Protein AF-A0A934JYB9-F1 (afdb_monomer_lite)

Foldseek 3Di:
DDPVVVVVPADDPPDDDDQFDAAPVGHGAPDPPCLPSRCVRCVVDLVSLVVLQLVQLNDQADEDELVNDPPDVVVVVVSNCSDVVCLVVSQVSNVVNVHDSGHHYHYDYPDDDD

Sequence (114 aa):
MNASMAARYRLRSPCFYANFVSSVDGVTALGPGHPDSGGTISGHSEADRFVMALLRASADAILVGAGTLPATPVIAGRRRDAYPAAAADFTELRRQLNRPIQPLLVAVDGRRRH

Structure (mmCIF, N/CA/C/O backbone):
data_AF-A0A934JYB9-F1
#
_entry.id   AF-A0A934JYB9-F1
#
loop_
_atom_site.group_PDB
_atom_site.id
_atom_site.type_symbol
_atom_site.label_atom_id
_atom_site.label_alt_id
_atom_site.label_comp_id
_atom_site.label_asym_id
_atom_site.label_entity_id
_atom_site.label_seq_id
_atom_site.pdbx_PDB_ins_code
_atom_site.Cartn_x
_atom_site.Cartn_y
_atom_site.Cartn_z
_atom_site.occupancy
_atom_site.B_iso_or_equiv
_atom_site.auth_seq_id
_atom_site.auth_comp_id
_atom_site.auth_asym_id
_atom_site.auth_atom_id
_atom_site.pdbx_PDB_model_num
ATOM 1 N N . MET A 1 1 ? -26.631 0.093 2.811 1.00 50.75 1 MET A N 1
ATOM 2 C CA . MET A 1 1 ? -25.810 -1.138 2.892 1.00 50.75 1 MET A CA 1
ATOM 3 C C . MET A 1 1 ? -26.097 -1.817 4.233 1.00 50.75 1 MET A C 1
ATOM 5 O O . MET A 1 1 ? -25.997 -1.143 5.248 1.00 50.75 1 MET A O 1
ATOM 9 N N . ASN A 1 2 ? -26.551 -3.078 4.262 1.00 47.03 2 ASN A N 1
ATOM 10 C CA . ASN A 1 2 ? -26.910 -3.784 5.508 1.00 47.03 2 ASN A CA 1
ATOM 11 C C . ASN A 1 2 ? -25.645 -4.059 6.350 1.00 47.03 2 ASN A C 1
ATOM 13 O O . ASN A 1 2 ? -24.669 -4.597 5.824 1.00 47.03 2 ASN A O 1
ATOM 17 N N . ALA A 1 3 ? -25.671 -3.733 7.647 1.00 56.03 3 ALA A N 1
ATOM 18 C CA . ALA A 1 3 ? -24.577 -3.964 8.598 1.00 56.03 3 ALA A CA 1
ATOM 19 C C . ALA A 1 3 ? -24.044 -5.416 8.589 1.00 56.03 3 ALA A C 1
ATOM 21 O O . ALA A 1 3 ? -22.847 -5.639 8.766 1.00 56.03 3 ALA A O 1
ATOM 22 N N . SER A 1 4 ? -24.907 -6.396 8.293 1.00 56.53 4 SER A N 1
ATOM 23 C CA . SER A 1 4 ? -24.558 -7.818 8.149 1.00 56.53 4 SER A CA 1
ATOM 24 C C . SER A 1 4 ? -23.616 -8.107 6.967 1.00 56.53 4 SER A C 1
ATOM 26 O O . SER A 1 4 ? -22.711 -8.935 7.073 1.00 56.53 4 SER A O 1
ATOM 28 N N . MET A 1 5 ? -23.770 -7.390 5.850 1.00 51.88 5 MET A N 1
ATOM 29 C CA . MET A 1 5 ? -22.927 -7.557 4.661 1.00 51.88 5 MET A CA 1
ATOM 30 C C . MET A 1 5 ? -21.580 -6.846 4.835 1.00 51.88 5 MET A C 1
ATOM 32 O O . MET A 1 5 ? -20.542 -7.405 4.493 1.00 51.88 5 MET A O 1
ATOM 36 N N . ALA A 1 6 ? -21.582 -5.662 5.457 1.00 53.59 6 ALA A N 1
ATOM 37 C CA . ALA A 1 6 ? -20.360 -4.934 5.800 1.00 53.59 6 ALA A CA 1
ATOM 38 C C . ALA A 1 6 ? -19.453 -5.725 6.764 1.00 53.59 6 ALA A C 1
ATOM 40 O O . ALA A 1 6 ? -18.233 -5.643 6.669 1.00 53.59 6 ALA A O 1
ATOM 41 N N . ALA A 1 7 ? -20.029 -6.536 7.659 1.00 59.03 7 ALA A N 1
ATOM 42 C CA . ALA A 1 7 ? -19.263 -7.397 8.558 1.00 59.03 7 ALA A CA 1
ATOM 43 C C . ALA A 1 7 ? -18.550 -8.562 7.841 1.00 59.03 7 ALA A C 1
ATOM 45 O O . ALA A 1 7 ? -17.471 -8.959 8.273 1.00 59.03 7 ALA A O 1
ATOM 46 N N . ARG A 1 8 ? -19.107 -9.094 6.739 1.00 62.84 8 ARG A N 1
ATOM 47 C CA . ARG A 1 8 ? -18.524 -10.240 6.004 1.00 62.84 8 ARG A CA 1
ATOM 48 C C . ARG A 1 8 ? -17.302 -9.877 5.162 1.00 62.84 8 ARG A C 1
ATOM 50 O O . ARG A 1 8 ? -16.473 -10.746 4.926 1.00 62.84 8 ARG A O 1
ATOM 57 N N . TYR A 1 9 ? -17.185 -8.622 4.731 1.00 66.19 9 TYR A N 1
ATOM 58 C CA . TYR A 1 9 ? -16.088 -8.153 3.871 1.00 66.19 9 TYR A CA 1
ATOM 59 C C . TYR A 1 9 ? -15.026 -7.340 4.620 1.00 66.19 9 TYR A C 1
ATOM 61 O O . TYR A 1 9 ? -14.171 -6.708 4.004 1.00 66.19 9 TYR A O 1
ATOM 69 N N . ARG A 1 10 ? -15.065 -7.344 5.955 1.00 76.56 10 ARG A N 1
ATOM 70 C CA . ARG A 1 10 ? -14.038 -6.711 6.784 1.00 76.56 10 ARG A CA 1
ATOM 71 C C . ARG A 1 10 ? -12.855 -7.646 6.990 1.00 76.56 10 ARG A C 1
ATOM 73 O O . ARG A 1 10 ? -13.024 -8.839 7.238 1.00 76.56 10 ARG A O 1
ATOM 80 N N . LEU A 1 11 ? -11.655 -7.074 6.964 1.00 83.75 11 LEU A N 1
ATOM 81 C CA . LEU A 1 11 ? -10.459 -7.764 7.433 1.00 83.75 11 LEU A CA 1
ATOM 82 C C . LEU A 1 11 ? -10.625 -8.103 8.922 1.00 83.75 11 LEU A C 1
ATOM 84 O O . LEU A 1 11 ? -11.115 -7.284 9.706 1.00 83.75 11 LEU A O 1
ATOM 88 N N . ARG A 1 12 ? -10.240 -9.324 9.314 1.00 85.06 12 ARG A N 1
ATOM 89 C CA . ARG A 1 12 ? -10.252 -9.734 10.728 1.00 85.06 12 ARG A CA 1
ATOM 90 C C . ARG A 1 12 ? -9.291 -8.841 11.510 1.00 85.06 12 ARG A C 1
ATOM 92 O O . ARG A 1 12 ? -8.213 -8.547 11.022 1.00 85.06 12 ARG A O 1
ATOM 99 N N . SER A 1 13 ? -9.659 -8.427 12.718 1.00 81.88 13 SER A N 1
ATOM 100 C CA . SER A 1 13 ? -8.799 -7.597 13.568 1.00 81.88 13 SER A CA 1
ATOM 101 C C . SER A 1 13 ? -8.320 -8.405 14.785 1.00 81.88 13 SER A C 1
ATOM 103 O O . SER A 1 13 ? -9.160 -9.069 15.399 1.00 81.88 13 SER A O 1
ATOM 105 N N . PRO A 1 14 ? -7.016 -8.375 15.135 1.00 91.19 14 PRO A N 1
ATOM 106 C CA . PRO 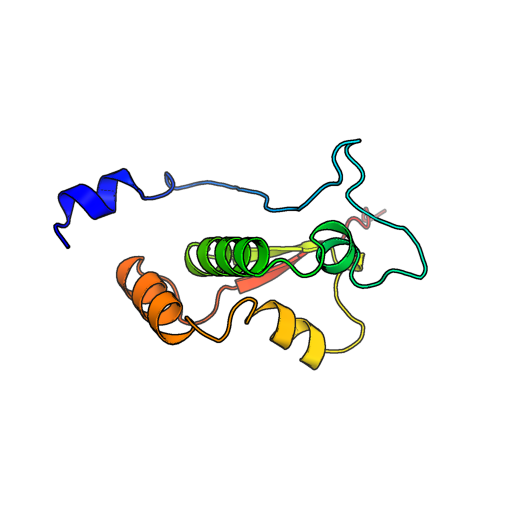A 1 14 ? -5.929 -7.682 14.430 1.00 91.19 14 PRO A CA 1
ATOM 107 C C . PRO A 1 14 ? -5.496 -8.414 13.141 1.00 91.19 14 PRO A C 1
ATOM 109 O O . PRO A 1 14 ? -5.530 -9.642 13.079 1.00 91.19 14 PRO A O 1
ATOM 112 N N . CYS A 1 15 ? -5.047 -7.667 12.126 1.00 91.44 15 CYS A N 1
ATOM 113 C CA . CYS A 1 15 ? -4.420 -8.227 10.923 1.00 91.44 15 CYS A CA 1
ATOM 114 C C . CYS A 1 15 ? -3.253 -7.377 10.430 1.00 91.44 15 CYS A C 1
ATOM 116 O O . CYS A 1 15 ? -3.236 -6.158 10.601 1.00 91.44 15 CYS A O 1
ATOM 118 N N . PHE A 1 16 ? -2.337 -8.034 9.723 1.00 93.62 16 PHE A N 1
ATOM 119 C CA . PHE A 1 16 ? -1.300 -7.401 8.924 1.00 93.62 16 PHE A CA 1
ATOM 120 C C . PHE A 1 16 ? -1.425 -7.885 7.479 1.00 93.62 16 PHE A C 1
ATOM 122 O O . PHE A 1 16 ? -1.670 -9.068 7.246 1.00 93.62 16 PHE A O 1
ATOM 129 N N . TYR A 1 17 ? -1.267 -6.981 6.516 1.00 93.25 17 TYR A N 1
ATOM 130 C CA . TYR A 1 17 ? -1.281 -7.310 5.094 1.00 93.25 17 TYR A CA 1
ATOM 131 C C . TYR A 1 17 ? -0.246 -6.476 4.348 1.00 93.25 17 TYR A C 1
ATOM 133 O O . TYR A 1 17 ? 0.042 -5.336 4.712 1.00 93.25 17 TYR A O 1
ATOM 141 N N . ALA A 1 18 ? 0.295 -7.061 3.285 1.00 92.06 18 ALA A N 1
ATOM 142 C CA . ALA A 1 18 ? 1.196 -6.402 2.357 1.00 92.06 18 ALA A CA 1
ATOM 143 C C . ALA A 1 18 ? 0.519 -6.315 0.989 1.00 92.06 18 ALA A C 1
ATOM 145 O O . ALA A 1 18 ? -0.150 -7.254 0.565 1.00 92.06 18 ALA A O 1
ATOM 146 N N . ASN A 1 19 ? 0.704 -5.187 0.310 1.00 90.62 19 ASN A N 1
ATOM 147 C CA . ASN A 1 19 ? 0.267 -4.993 -1.064 1.00 90.62 19 ASN A CA 1
ATOM 148 C C . ASN A 1 19 ? 1.460 -4.540 -1.897 1.00 90.62 19 ASN A C 1
ATOM 150 O O . ASN A 1 19 ? 2.102 -3.543 -1.558 1.00 90.62 19 ASN A O 1
ATOM 154 N N . PHE A 1 20 ? 1.745 -5.273 -2.963 1.00 91.25 20 PHE A N 1
ATOM 155 C CA . PHE A 1 20 ? 2.796 -4.974 -3.922 1.00 91.25 20 PHE A CA 1
ATOM 156 C C . PHE A 1 20 ? 2.393 -5.544 -5.280 1.00 91.25 20 PHE A C 1
ATOM 158 O O . PHE A 1 20 ? 1.582 -6.464 -5.360 1.00 91.25 20 PHE A O 1
ATOM 165 N N . VAL A 1 21 ? 2.988 -5.003 -6.334 1.00 93.50 21 VAL A N 1
ATOM 166 C CA . VAL A 1 21 ? 2.908 -5.571 -7.676 1.00 93.50 21 VAL A CA 1
ATOM 167 C C . VAL A 1 21 ? 4.210 -6.307 -7.975 1.00 93.50 21 VAL A C 1
ATOM 169 O O . VAL A 1 21 ? 5.279 -5.911 -7.501 1.00 93.50 21 VAL A O 1
ATOM 172 N N . SER A 1 22 ? 4.119 -7.375 -8.756 1.00 96.00 22 SER A N 1
ATOM 173 C CA . SER A 1 22 ? 5.272 -8.051 -9.337 1.00 96.00 22 SER A CA 1
ATOM 174 C C . SER A 1 22 ? 5.069 -8.238 -10.833 1.00 96.00 22 SER A C 1
ATOM 176 O O . SER A 1 22 ? 3.939 -8.282 -11.322 1.00 96.00 22 SER A O 1
ATOM 178 N N . SER A 1 23 ? 6.168 -8.400 -11.557 1.00 95.31 23 SER A N 1
ATOM 179 C CA . SER A 1 23 ? 6.124 -9.013 -12.878 1.00 95.31 23 SER A CA 1
ATOM 180 C C . SER A 1 23 ? 5.710 -10.489 -12.771 1.00 95.31 23 SER A C 1
ATOM 182 O O . SER A 1 23 ? 5.652 -11.066 -11.677 1.00 95.31 23 SER A O 1
ATOM 184 N N . VAL A 1 24 ? 5.428 -11.112 -13.918 1.00 96.31 24 VAL A N 1
ATOM 185 C CA . VAL A 1 24 ? 5.036 -12.532 -13.999 1.00 96.31 24 VAL A CA 1
ATOM 186 C C . VAL A 1 24 ? 6.143 -13.457 -13.481 1.00 96.31 24 VAL A C 1
ATOM 188 O O . VAL A 1 24 ? 5.854 -14.475 -12.862 1.00 96.31 24 VAL A O 1
ATOM 191 N N . ASP A 1 25 ? 7.404 -13.081 -13.680 1.00 96.12 25 ASP A N 1
ATOM 192 C CA . ASP A 1 25 ? 8.595 -13.783 -13.190 1.00 96.12 25 ASP A CA 1
ATOM 193 C C . ASP A 1 25 ? 8.987 -13.407 -11.745 1.00 96.12 25 ASP A C 1
ATOM 195 O O . ASP A 1 25 ? 10.011 -13.859 -11.240 1.00 96.12 25 ASP A O 1
ATOM 199 N N . GLY A 1 26 ? 8.159 -12.624 -11.043 1.00 95.88 26 GLY A N 1
ATOM 200 C CA . GLY A 1 26 ? 8.301 -12.372 -9.605 1.00 95.88 26 GLY A CA 1
ATOM 201 C C . GLY A 1 26 ? 9.201 -11.194 -9.222 1.00 95.88 26 GLY A C 1
ATOM 202 O O . GLY A 1 26 ? 9.481 -11.001 -8.038 1.00 95.88 26 GLY A O 1
ATOM 203 N N . VAL A 1 27 ? 9.629 -10.367 -10.179 1.00 95.00 27 VAL A N 1
ATOM 204 C CA . VAL A 1 27 ? 10.400 -9.148 -9.898 1.00 95.00 27 VAL A CA 1
ATOM 205 C C . VAL A 1 27 ? 9.482 -8.081 -9.300 1.00 95.00 27 VAL A C 1
ATOM 207 O O . VAL A 1 27 ? 8.437 -7.759 -9.858 1.00 95.00 27 VAL A O 1
ATOM 210 N N . THR A 1 28 ? 9.885 -7.507 -8.165 1.00 91.25 28 THR A N 1
ATOM 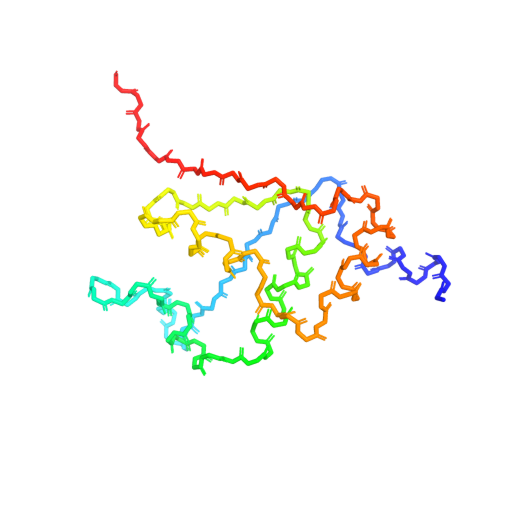211 C CA . THR A 1 28 ? 9.137 -6.453 -7.442 1.00 91.25 28 THR A CA 1
ATOM 212 C C . THR A 1 28 ? 9.887 -5.120 -7.362 1.00 91.25 28 THR A C 1
ATOM 214 O O . THR A 1 28 ? 9.318 -4.103 -6.966 1.00 91.25 28 THR A O 1
ATOM 217 N N . ALA A 1 29 ? 11.164 -5.101 -7.756 1.00 89.75 29 ALA A N 1
ATOM 218 C CA . ALA A 1 29 ? 12.013 -3.917 -7.752 1.00 89.75 29 ALA A CA 1
ATOM 219 C C . ALA A 1 29 ? 12.949 -3.924 -8.966 1.00 89.75 29 ALA A C 1
ATOM 221 O O . ALA A 1 29 ? 13.630 -4.913 -9.220 1.00 89.75 29 ALA A O 1
ATOM 222 N N . LEU A 1 30 ? 13.016 -2.800 -9.682 1.00 88.38 30 LEU A N 1
ATOM 223 C CA . LEU A 1 30 ? 13.824 -2.638 -10.900 1.00 88.38 30 LEU A CA 1
ATOM 224 C C . LEU A 1 30 ? 15.229 -2.072 -10.621 1.00 88.38 30 LEU A C 1
ATOM 226 O O . LEU A 1 30 ? 15.978 -1.747 -11.539 1.00 88.38 30 LEU A O 1
ATOM 230 N N . GLY A 1 31 ? 15.592 -1.948 -9.343 1.00 83.56 31 GLY A N 1
ATOM 231 C CA . GLY A 1 31 ? 16.903 -1.477 -8.914 1.00 83.56 31 GLY A CA 1
ATOM 232 C C . GLY A 1 31 ? 17.135 0.031 -9.103 1.00 83.56 31 GLY A C 1
ATOM 233 O O . GLY A 1 31 ? 16.197 0.806 -9.329 1.00 83.56 31 GLY A O 1
ATOM 234 N N . PRO A 1 32 ? 18.396 0.477 -8.953 1.00 77.62 32 PRO A N 1
ATOM 235 C CA . PRO A 1 32 ? 18.779 1.879 -9.098 1.00 77.62 32 PRO A CA 1
ATOM 236 C C . PRO A 1 32 ? 18.375 2.444 -10.469 1.00 77.62 32 PRO A C 1
ATOM 238 O O . PRO A 1 32 ? 18.524 1.779 -11.488 1.00 77.62 32 PRO A O 1
ATOM 241 N N . GLY A 1 33 ? 17.853 3.675 -10.494 1.00 77.50 33 GLY A N 1
ATOM 242 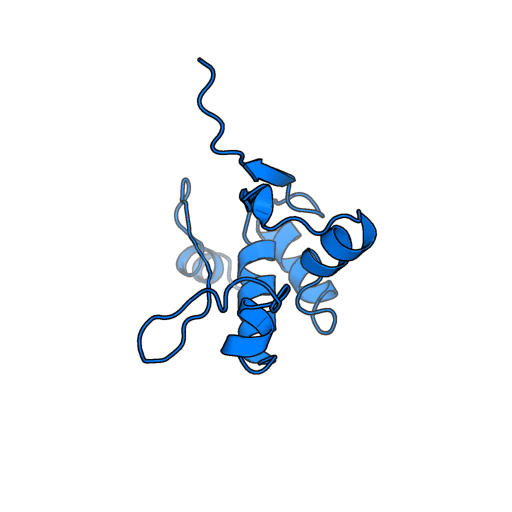C CA . GLY A 1 33 ? 17.335 4.322 -11.711 1.00 77.50 33 GLY A CA 1
ATOM 243 C C . GLY A 1 33 ? 15.817 4.214 -11.899 1.00 77.50 33 GLY A C 1
ATOM 244 O O . GLY A 1 33 ? 15.256 4.971 -12.684 1.00 77.50 33 GLY A O 1
ATOM 245 N N . HIS A 1 34 ? 15.138 3.367 -11.116 1.00 77.44 34 HIS A N 1
ATOM 246 C CA . HIS A 1 34 ? 13.684 3.177 -11.174 1.00 77.44 34 HIS A CA 1
ATOM 247 C C . HIS A 1 34 ? 13.015 3.507 -9.825 1.00 77.44 34 HIS A C 1
ATOM 249 O O . HIS A 1 34 ? 12.586 2.602 -9.096 1.00 77.44 34 HIS A O 1
ATOM 255 N N . PRO A 1 35 ? 12.913 4.805 -9.461 1.00 72.94 35 PRO A N 1
ATOM 256 C CA . PRO A 1 35 ? 12.401 5.244 -8.156 1.00 72.94 35 PRO A CA 1
ATOM 257 C C . PRO A 1 35 ? 10.922 4.890 -7.918 1.00 72.94 35 PRO A C 1
ATOM 259 O O . PRO A 1 35 ? 10.465 4.877 -6.772 1.00 72.94 35 PRO A O 1
ATOM 262 N N . ASP A 1 36 ? 10.179 4.583 -8.984 1.00 82.38 36 ASP A N 1
ATOM 263 C CA . ASP A 1 36 ? 8.806 4.076 -8.945 1.00 82.38 36 ASP A CA 1
ATOM 264 C C . ASP A 1 36 ? 8.707 2.685 -9.588 1.00 82.38 36 ASP A C 1
ATOM 266 O O . ASP A 1 36 ? 7.976 2.470 -10.550 1.00 82.38 36 ASP A O 1
ATOM 270 N N . SER A 1 37 ? 9.470 1.721 -9.059 1.00 85.50 37 SER A N 1
ATOM 271 C CA . SER A 1 37 ? 9.427 0.332 -9.546 1.00 85.50 37 SER A CA 1
ATOM 272 C C . SER A 1 37 ? 7.998 -0.228 -9.578 1.00 85.50 37 SER A C 1
ATOM 274 O O . SER A 1 37 ? 7.635 -0.896 -10.536 1.00 85.50 37 SER A O 1
ATOM 276 N N . GLY A 1 38 ? 7.169 0.083 -8.574 1.00 87.00 38 GLY A N 1
ATOM 277 C CA . GLY A 1 38 ? 5.773 -0.361 -8.528 1.00 87.00 38 GLY A CA 1
ATOM 278 C C . GLY A 1 38 ? 4.943 0.188 -9.689 1.00 87.00 38 GLY A C 1
ATOM 279 O O . GLY A 1 38 ? 4.311 -0.589 -10.398 1.00 87.00 38 GLY A O 1
ATOM 280 N N . GLY A 1 39 ? 4.992 1.501 -9.938 1.00 88.75 39 GLY A N 1
ATOM 281 C CA . GLY A 1 39 ? 4.296 2.101 -11.077 1.00 88.75 39 GLY A CA 1
ATOM 282 C C . GLY A 1 39 ? 4.788 1.574 -12.424 1.00 88.75 39 GLY A C 1
ATOM 283 O O . GLY A 1 39 ? 3.972 1.292 -13.297 1.00 88.75 39 GLY A O 1
ATOM 284 N N . THR A 1 40 ? 6.097 1.370 -12.590 1.00 92.00 40 THR A N 1
ATOM 285 C CA . THR A 1 40 ? 6.646 0.796 -13.828 1.00 92.00 40 THR A CA 1
ATOM 286 C C . THR A 1 40 ? 6.187 -0.647 -14.041 1.00 92.00 40 THR A C 1
ATOM 288 O O . THR A 1 40 ? 5.721 -0.978 -15.128 1.00 92.00 40 THR A O 1
ATOM 291 N N . ILE A 1 41 ? 6.270 -1.495 -13.012 1.00 93.25 41 ILE A N 1
ATOM 292 C CA . ILE A 1 41 ? 5.885 -2.911 -13.102 1.00 93.25 41 ILE A CA 1
ATOM 293 C C . ILE A 1 41 ? 4.376 -3.055 -13.345 1.00 93.25 41 ILE A C 1
ATOM 295 O O . ILE A 1 41 ? 3.970 -3.897 -14.141 1.00 93.25 41 ILE A O 1
ATOM 299 N N . SER A 1 42 ? 3.535 -2.222 -12.717 1.00 92.88 42 SER A N 1
ATOM 300 C CA . SER A 1 42 ? 2.084 -2.248 -12.952 1.00 92.88 42 SER A CA 1
ATOM 301 C C . SER A 1 42 ? 1.649 -1.566 -14.252 1.00 92.88 42 SER A C 1
ATOM 303 O O . SER A 1 42 ? 0.460 -1.579 -14.570 1.00 92.88 42 SER A O 1
ATOM 305 N N . GLY A 1 43 ? 2.567 -0.930 -14.990 1.00 93.12 43 GLY A N 1
ATOM 306 C CA . GLY A 1 43 ? 2.230 -0.105 -16.152 1.00 93.12 43 GLY A CA 1
ATOM 307 C C . GLY A 1 43 ? 1.343 1.093 -15.793 1.00 93.12 43 GLY A C 1
ATOM 308 O O . GLY A 1 43 ? 0.477 1.480 -16.573 1.00 93.12 43 GLY A O 1
ATOM 309 N N . HIS A 1 44 ? 1.504 1.646 -14.587 1.00 90.44 44 HIS A N 1
ATOM 310 C CA . HIS A 1 44 ? 0.650 2.689 -14.007 1.00 90.44 44 HIS A CA 1
ATOM 311 C C . HIS A 1 44 ? -0.846 2.328 -13.998 1.00 90.44 44 HIS A C 1
ATOM 313 O O . HIS A 1 44 ? -1.718 3.206 -14.100 1.00 90.44 44 HIS A O 1
ATOM 319 N N . SER A 1 45 ? -1.135 1.031 -13.836 1.00 93.44 45 SER A N 1
ATOM 320 C CA . SER A 1 45 ? -2.486 0.479 -13.831 1.00 93.44 45 SER A CA 1
ATOM 321 C C . SER A 1 45 ? -3.411 1.261 -12.902 1.00 93.44 45 SER A C 1
ATOM 323 O O . SER A 1 45 ? -3.106 1.570 -11.746 1.00 93.44 45 SER A O 1
ATOM 325 N N . GLU A 1 46 ? -4.568 1.620 -13.444 1.00 94.25 46 GLU A N 1
ATOM 326 C CA . GLU A 1 46 ? -5.614 2.295 -12.692 1.00 94.25 46 GLU A CA 1
ATOM 327 C C . GLU A 1 46 ? -6.194 1.381 -11.607 1.00 94.25 46 GLU A C 1
ATOM 329 O O . GLU A 1 46 ? -6.363 1.799 -10.462 1.00 94.25 46 GLU A O 1
ATOM 334 N N . ALA A 1 47 ? -6.414 0.110 -11.948 1.00 93.69 47 ALA A N 1
ATOM 335 C CA . ALA A 1 47 ? -6.929 -0.891 -11.024 1.00 93.69 47 ALA A CA 1
ATOM 336 C C . ALA A 1 47 ? -5.958 -1.152 -9.859 1.00 93.69 47 ALA A C 1
ATOM 338 O O . ALA A 1 47 ? -6.392 -1.237 -8.713 1.00 93.69 47 ALA A O 1
ATOM 339 N N . ASP A 1 48 ? -4.648 -1.211 -10.127 1.00 92.94 48 ASP A N 1
ATOM 340 C CA . ASP A 1 48 ? -3.618 -1.342 -9.083 1.00 92.94 48 ASP A CA 1
ATOM 341 C C . ASP A 1 48 ? -3.668 -0.163 -8.098 1.00 92.94 48 ASP A C 1
ATOM 343 O O . ASP A 1 48 ? -3.750 -0.344 -6.880 1.00 92.94 48 ASP A O 1
ATOM 347 N N . ARG A 1 49 ? -3.725 1.065 -8.625 1.00 92.00 49 ARG A N 1
ATOM 348 C CA . ARG A 1 49 ? -3.860 2.286 -7.819 1.00 92.00 49 ARG A CA 1
ATOM 349 C C . ARG A 1 49 ? -5.146 2.314 -6.997 1.00 92.00 49 ARG A C 1
ATOM 351 O O . ARG A 1 49 ? -5.104 2.705 -5.828 1.00 92.00 49 ARG A O 1
ATOM 358 N N . PHE A 1 50 ? -6.261 1.870 -7.574 1.00 94.06 50 PHE A N 1
ATOM 359 C CA . PHE A 1 50 ? -7.533 1.739 -6.867 1.00 94.06 50 PHE A CA 1
ATOM 360 C C . PHE A 1 50 ? -7.434 0.746 -5.701 1.00 94.06 50 PHE A C 1
ATOM 362 O O . PHE A 1 50 ? -7.774 1.095 -4.570 1.00 94.06 50 PHE A O 1
ATOM 369 N N . VAL A 1 51 ? -6.911 -0.463 -5.936 1.00 93.81 51 VAL A N 1
ATOM 370 C CA . VAL A 1 51 ? -6.732 -1.485 -4.889 1.00 93.81 51 VAL A CA 1
ATOM 371 C C . VAL A 1 51 ? -5.795 -0.980 -3.792 1.00 93.81 51 VAL A C 1
ATOM 373 O O . VAL A 1 51 ? -6.093 -1.111 -2.604 1.00 93.81 51 VAL A O 1
ATOM 376 N N . MET A 1 52 ? -4.694 -0.332 -4.169 1.00 92.44 52 MET A N 1
ATOM 377 C CA . MET A 1 52 ? -3.763 0.291 -3.232 1.00 92.44 52 MET A CA 1
ATOM 378 C C . MET A 1 52 ? -4.454 1.341 -2.351 1.00 92.44 52 MET A C 1
ATOM 380 O O . MET A 1 52 ? -4.252 1.345 -1.135 1.00 92.44 52 MET A O 1
ATOM 384 N N . ALA A 1 53 ? -5.288 2.208 -2.934 1.00 92.50 53 ALA A N 1
ATOM 385 C CA . ALA A 1 53 ? -6.052 3.213 -2.197 1.00 92.50 53 ALA A CA 1
ATOM 386 C C . ALA A 1 53 ? -7.096 2.578 -1.264 1.00 92.50 53 ALA A C 1
ATOM 388 O O . ALA A 1 53 ? -7.170 2.951 -0.094 1.00 92.50 53 ALA A O 1
ATOM 389 N N . LEU A 1 54 ? -7.832 1.567 -1.733 1.00 92.94 54 LEU A N 1
ATOM 390 C CA . LEU A 1 54 ? -8.820 0.823 -0.947 1.00 92.94 54 LEU A CA 1
ATOM 391 C C . LEU A 1 54 ? -8.192 0.150 0.284 1.00 92.94 54 LEU A C 1
ATOM 393 O O . LEU A 1 54 ? -8.709 0.247 1.403 1.00 92.94 54 LEU A O 1
ATOM 397 N N . LEU A 1 55 ? -7.045 -0.503 0.095 1.00 92.25 55 LEU A N 1
ATOM 398 C CA . LEU A 1 55 ? -6.303 -1.143 1.178 1.00 92.25 55 LEU A CA 1
ATOM 399 C C . LEU A 1 55 ? -5.744 -0.117 2.169 1.00 92.25 55 LEU A C 1
ATOM 401 O O . LEU A 1 55 ? -5.787 -0.353 3.375 1.00 92.25 55 LEU A O 1
ATOM 405 N N . ARG A 1 56 ? -5.272 1.045 1.703 1.00 91.19 56 ARG A N 1
ATOM 406 C CA . ARG A 1 56 ? -4.834 2.143 2.585 1.00 91.19 56 ARG A CA 1
ATOM 407 C C . ARG A 1 56 ? -5.995 2.769 3.353 1.00 91.19 56 ARG A C 1
ATOM 409 O O . ARG A 1 56 ? -5.852 3.054 4.540 1.00 91.19 56 ARG A O 1
ATOM 416 N N . ALA A 1 57 ? -7.152 2.930 2.716 1.00 91.62 57 ALA A N 1
ATOM 417 C CA . ALA A 1 57 ? -8.370 3.409 3.358 1.00 91.62 57 ALA A CA 1
ATOM 418 C C . ALA A 1 57 ? -8.850 2.443 4.451 1.00 91.62 57 ALA A C 1
ATOM 420 O O . ALA A 1 57 ? -9.335 2.887 5.486 1.00 91.62 57 ALA A O 1
ATOM 421 N N . SER A 1 58 ? -8.625 1.141 4.283 1.00 91.25 58 SER A N 1
ATOM 422 C CA . SER A 1 58 ? -8.976 0.124 5.284 1.00 91.25 58 SER A CA 1
ATOM 423 C C . SER A 1 58 ? -7.995 0.035 6.465 1.00 91.25 58 SER A C 1
ATOM 425 O O . SER A 1 58 ? -8.321 -0.573 7.485 1.00 91.25 58 SER A O 1
ATOM 427 N N . ALA A 1 59 ? -6.811 0.647 6.353 1.00 91.12 59 ALA A N 1
ATOM 428 C CA . ALA A 1 59 ? -5.735 0.532 7.332 1.00 91.12 59 ALA A CA 1
ATOM 429 C C . ALA A 1 59 ? -5.823 1.570 8.464 1.00 91.12 59 ALA A C 1
ATOM 431 O O . ALA A 1 59 ? -6.111 2.754 8.237 1.00 91.12 59 ALA A O 1
ATOM 432 N N . ASP A 1 60 ? -5.454 1.142 9.673 1.00 91.62 60 ASP A N 1
ATOM 433 C CA . ASP A 1 60 ? -5.115 2.031 10.791 1.00 91.62 60 ASP A CA 1
ATOM 434 C C . ASP A 1 60 ? -3.761 2.726 10.558 1.00 91.62 60 ASP A C 1
ATOM 436 O O . ASP A 1 60 ? -3.622 3.937 10.749 1.00 91.62 60 ASP A O 1
ATOM 440 N N . ALA A 1 61 ? -2.777 1.961 10.078 1.00 91.19 61 ALA A N 1
ATOM 441 C CA . ALA A 1 61 ? -1.424 2.420 9.804 1.00 91.19 61 ALA A CA 1
ATOM 442 C C . ALA A 1 61 ? -0.880 1.825 8.498 1.00 91.19 61 ALA A C 1
ATOM 444 O O . ALA A 1 61 ? -1.221 0.706 8.118 1.00 91.19 61 ALA A O 1
ATOM 445 N N . ILE A 1 62 ? -0.004 2.571 7.830 1.00 90.50 62 ILE A N 1
ATOM 446 C CA . ILE A 1 62 ? 0.728 2.142 6.637 1.00 90.50 62 ILE A CA 1
ATOM 447 C C . ILE A 1 62 ? 2.203 2.079 7.004 1.00 90.50 62 ILE A C 1
ATOM 449 O O . ILE A 1 62 ? 2.796 3.099 7.355 1.00 90.50 62 ILE A O 1
ATOM 453 N N . LEU A 1 63 ? 2.795 0.895 6.882 1.00 89.81 63 LEU A N 1
ATOM 454 C CA . LEU A 1 63 ? 4.227 0.702 7.069 1.00 89.81 63 LEU A CA 1
ATOM 455 C C . LEU A 1 63 ? 4.930 0.825 5.719 1.00 89.81 63 LEU A C 1
ATOM 457 O O . LEU A 1 63 ? 4.523 0.208 4.735 1.00 89.81 63 LEU A O 1
ATOM 461 N N . VAL A 1 64 ? 5.997 1.616 5.682 1.00 85.50 64 VAL A N 1
ATOM 462 C CA . VAL A 1 64 ? 6.867 1.769 4.513 1.00 85.50 64 VAL A CA 1
ATOM 463 C C . VAL A 1 64 ? 8.319 1.622 4.938 1.00 85.50 64 VAL A C 1
ATOM 465 O O . VAL A 1 64 ? 8.722 2.140 5.977 1.00 85.50 64 VAL A O 1
ATOM 468 N N . GLY A 1 65 ? 9.125 0.924 4.139 1.00 83.50 65 GLY A N 1
ATOM 469 C CA . GLY A 1 65 ? 10.567 0.878 4.371 1.00 83.50 65 GLY A CA 1
ATOM 470 C C . GLY A 1 65 ? 11.164 2.275 4.204 1.00 83.50 65 GLY A C 1
ATOM 471 O O . GLY A 1 65 ? 10.848 2.959 3.229 1.00 83.50 65 GLY A O 1
ATOM 472 N N . ALA A 1 66 ? 12.034 2.704 5.116 1.00 77.75 66 ALA A N 1
ATOM 473 C CA . ALA A 1 66 ? 12.640 4.036 5.091 1.00 77.75 66 ALA A CA 1
ATOM 474 C C . ALA A 1 66 ? 13.376 4.316 3.766 1.00 77.75 66 ALA A C 1
ATOM 476 O O . ALA A 1 66 ? 13.298 5.422 3.244 1.00 77.75 66 ALA A O 1
ATOM 477 N N . GLY A 1 67 ? 13.987 3.290 3.159 1.00 72.38 67 GLY A N 1
ATOM 478 C CA . GLY A 1 67 ? 14.633 3.384 1.842 1.00 72.38 67 GLY A CA 1
ATOM 479 C C . GLY A 1 67 ? 13.679 3.566 0.652 1.00 72.38 67 GLY A C 1
ATOM 480 O O . GLY A 1 67 ? 14.133 3.825 -0.455 1.00 72.38 67 GLY A O 1
ATOM 481 N N . THR A 1 68 ? 12.365 3.441 0.862 1.00 70.06 68 THR A N 1
ATOM 482 C CA . THR A 1 68 ? 11.330 3.671 -0.166 1.00 70.06 68 THR A CA 1
ATOM 483 C C . THR A 1 68 ? 10.674 5.045 -0.053 1.00 70.06 68 THR A C 1
ATOM 485 O O . THR A 1 68 ? 9.867 5.420 -0.910 1.00 70.06 68 THR A O 1
ATOM 488 N N . LEU A 1 69 ? 10.992 5.797 1.009 1.00 67.88 69 LEU A N 1
ATOM 489 C CA . LEU A 1 69 ? 10.504 7.154 1.158 1.00 67.88 69 LEU A CA 1
ATOM 490 C C . LEU A 1 69 ? 11.239 8.064 0.168 1.00 67.88 69 LEU A C 1
ATOM 492 O O . LEU A 1 69 ? 12.468 8.044 0.102 1.00 67.88 69 LEU A O 1
ATOM 496 N N . PRO A 1 70 ? 10.504 8.874 -0.604 1.00 61.91 70 PRO A N 1
ATOM 497 C CA . PRO A 1 70 ? 11.126 9.887 -1.436 1.00 61.91 70 PRO A CA 1
ATOM 498 C C . PRO A 1 70 ? 11.844 10.912 -0.553 1.00 61.91 70 PRO A C 1
ATOM 500 O O . PRO A 1 70 ? 11.411 11.197 0.563 1.00 61.91 70 PRO A O 1
ATOM 503 N N . ALA A 1 71 ? 12.899 11.525 -1.089 1.00 55.97 71 ALA A N 1
ATOM 504 C CA . ALA A 1 71 ? 13.688 12.533 -0.380 1.00 55.97 71 ALA A CA 1
ATOM 505 C C . ALA A 1 71 ? 12.877 13.780 0.043 1.00 55.97 71 ALA A C 1
ATOM 507 O O . ALA A 1 71 ? 13.367 14.584 0.831 1.00 55.97 71 ALA A O 1
ATOM 508 N N . THR A 1 72 ? 11.648 13.959 -0.467 1.00 50.12 72 THR A N 1
ATOM 509 C CA . THR A 1 72 ? 10.809 15.133 -0.201 1.00 50.12 72 THR A CA 1
ATOM 510 C C . THR A 1 72 ? 9.417 14.780 0.364 1.00 50.12 72 THR A C 1
ATOM 512 O O . THR A 1 72 ? 8.734 13.885 -0.150 1.00 50.12 72 THR A O 1
ATOM 515 N N . PRO A 1 73 ? 8.927 15.530 1.376 1.00 56.50 73 PRO A N 1
ATOM 516 C CA . PRO A 1 73 ? 7.621 15.301 2.013 1.00 56.50 73 PRO A CA 1
ATOM 517 C C . PRO A 1 73 ? 6.412 15.362 1.062 1.00 56.50 73 PRO A C 1
ATOM 519 O O . PRO A 1 73 ? 5.432 14.646 1.258 1.00 56.50 73 PRO A O 1
ATOM 522 N N . VAL A 1 74 ? 6.481 16.178 0.004 1.00 53.66 74 VAL A N 1
ATOM 523 C CA . VAL A 1 74 ? 5.406 16.334 -0.996 1.00 53.66 74 VAL A CA 1
ATOM 524 C C . VAL A 1 74 ? 5.141 15.031 -1.756 1.00 53.66 74 VAL A C 1
ATOM 526 O O . VAL A 1 74 ? 3.989 14.652 -1.971 1.00 53.66 74 VAL A O 1
ATOM 529 N N . ILE A 1 75 ? 6.194 14.301 -2.130 1.00 54.00 75 ILE A N 1
ATOM 530 C CA . ILE A 1 75 ? 6.055 13.030 -2.853 1.00 54.00 75 ILE A CA 1
ATOM 531 C C . ILE A 1 75 ? 5.528 11.940 -1.903 1.00 54.00 75 ILE A C 1
ATOM 533 O O . ILE A 1 75 ? 4.735 11.092 -2.314 1.00 54.00 75 ILE A O 1
ATOM 537 N N . ALA A 1 76 ? 5.886 11.992 -0.613 1.00 59.72 76 ALA A N 1
ATOM 538 C CA . ALA A 1 76 ? 5.302 11.116 0.405 1.00 59.72 76 ALA A CA 1
ATOM 539 C C . ALA A 1 76 ? 3.792 11.375 0.592 1.00 59.72 76 ALA A C 1
ATOM 541 O O . ALA A 1 76 ? 3.029 10.426 0.774 1.00 59.72 76 ALA A O 1
ATOM 542 N N . GLY A 1 77 ? 3.351 12.633 0.471 1.00 57.62 77 GLY A N 1
ATOM 543 C CA . GLY A 1 77 ? 1.937 13.017 0.422 1.00 57.62 77 GLY A CA 1
ATOM 544 C C . GLY A 1 77 ? 1.201 12.446 -0.794 1.00 57.62 77 GLY A C 1
ATOM 545 O O . GLY A 1 77 ? 0.160 11.822 -0.625 1.00 57.62 77 GLY A O 1
ATOM 546 N N . ARG A 1 78 ? 1.781 12.525 -2.003 1.00 59.66 78 ARG A N 1
ATOM 547 C CA . ARG A 1 78 ? 1.210 11.890 -3.215 1.00 59.66 78 ARG A CA 1
ATOM 548 C C . ARG A 1 78 ? 1.046 10.376 -3.089 1.00 59.66 78 ARG A C 1
ATOM 550 O O . ARG A 1 78 ? 0.121 9.815 -3.664 1.00 59.66 78 ARG A O 1
ATOM 557 N N . ARG A 1 79 ? 1.912 9.702 -2.323 1.00 61.03 79 ARG A N 1
ATOM 558 C CA . ARG A 1 79 ? 1.732 8.276 -2.013 1.00 61.03 79 ARG A CA 1
ATOM 559 C C . ARG A 1 79 ? 0.524 8.031 -1.101 1.00 61.03 79 ARG A C 1
ATOM 561 O O . ARG A 1 79 ? 0.021 6.919 -1.095 1.00 61.03 79 ARG A O 1
ATOM 568 N N . ARG A 1 80 ? 0.017 9.005 -0.342 1.00 61.59 80 ARG A N 1
ATOM 569 C CA . ARG A 1 80 ? -1.226 8.821 0.434 1.00 61.59 80 ARG A CA 1
ATOM 570 C C . ARG A 1 80 ? -2.454 8.794 -0.477 1.00 61.59 80 ARG A C 1
ATOM 572 O O . ARG A 1 80 ? -3.309 7.934 -0.291 1.00 61.59 80 ARG A O 1
ATOM 579 N N . ASP A 1 81 ? -2.456 9.617 -1.521 1.00 69.19 81 ASP A N 1
ATOM 580 C CA . ASP A 1 81 ? -3.583 9.786 -2.445 1.00 69.19 81 ASP A CA 1
ATOM 581 C C . ASP A 1 81 ? -3.410 8.945 -3.717 1.00 69.19 81 ASP A C 1
ATOM 583 O O . ASP A 1 81 ? -3.303 9.461 -4.830 1.00 69.19 81 ASP A O 1
ATOM 587 N N . ALA A 1 82 ? -3.363 7.619 -3.556 1.00 80.06 82 ALA A N 1
ATOM 588 C CA . ALA A 1 82 ? -3.082 6.706 -4.669 1.00 80.06 82 ALA A CA 1
ATOM 589 C C . ALA A 1 82 ? -4.146 6.745 -5.783 1.00 80.06 82 ALA A C 1
ATOM 591 O O . ALA A 1 82 ? -3.833 6.437 -6.932 1.00 80.06 82 ALA A O 1
ATOM 592 N N . TYR A 1 83 ? -5.382 7.145 -5.459 1.00 90.88 83 TYR A N 1
ATOM 593 C CA . TYR A 1 83 ? -6.489 7.192 -6.411 1.00 90.88 83 TYR A CA 1
ATOM 594 C C . TYR A 1 83 ? -7.450 8.365 -6.118 1.00 90.88 83 TYR A C 1
ATOM 596 O O . TYR A 1 83 ? -8.455 8.191 -5.424 1.00 90.88 83 TYR A O 1
ATOM 604 N N . PRO A 1 84 ? -7.151 9.579 -6.626 1.00 89.00 84 PRO A N 1
ATOM 605 C CA . PRO A 1 84 ? -7.918 10.791 -6.318 1.00 89.00 84 PRO A CA 1
ATOM 606 C C . PRO A 1 84 ? -9.384 10.748 -6.763 1.00 89.00 84 PRO A C 1
ATOM 608 O O . PRO A 1 84 ? -10.232 11.356 -6.116 1.00 89.00 84 PRO A O 1
ATOM 611 N N . ALA A 1 85 ? -9.693 10.010 -7.835 1.00 91.94 85 ALA A N 1
ATOM 612 C CA . ALA A 1 85 ? -11.039 9.940 -8.404 1.00 91.94 85 ALA A CA 1
ATOM 613 C C . ALA A 1 85 ? -12.094 9.379 -7.428 1.00 91.94 85 ALA A C 1
ATOM 615 O O . ALA A 1 85 ? -13.262 9.727 -7.555 1.00 91.94 85 ALA A O 1
ATOM 616 N N . ALA A 1 86 ? -11.687 8.584 -6.429 1.00 92.44 86 ALA A N 1
ATOM 617 C CA . ALA A 1 86 ? -12.573 8.042 -5.391 1.00 92.44 86 ALA A CA 1
ATOM 618 C C . ALA A 1 86 ? -12.207 8.524 -3.969 1.00 92.44 86 ALA A C 1
ATOM 620 O O . ALA A 1 86 ? -12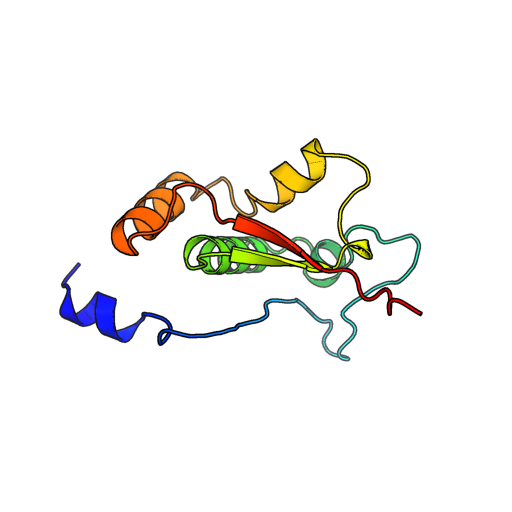.521 7.868 -2.976 1.00 92.44 86 ALA A O 1
ATOM 621 N N . ALA A 1 87 ? -11.528 9.671 -3.833 1.00 90.56 87 ALA A N 1
ATOM 622 C CA . ALA A 1 87 ? -11.078 10.181 -2.530 1.00 90.56 87 ALA A CA 1
ATOM 623 C C . ALA A 1 87 ? -12.227 10.381 -1.518 1.00 90.56 87 ALA A C 1
ATOM 625 O O . ALA A 1 87 ? -12.070 10.097 -0.325 1.00 90.56 87 ALA A O 1
ATOM 626 N N . ALA A 1 88 ? -13.393 10.833 -1.992 1.00 91.88 88 ALA A N 1
ATOM 627 C CA . ALA A 1 88 ? -14.587 10.989 -1.164 1.00 91.88 88 ALA A CA 1
ATOM 628 C C . ALA A 1 88 ? -15.102 9.632 -0.652 1.00 91.88 88 ALA A C 1
ATOM 630 O O . ALA A 1 88 ? -15.360 9.484 0.544 1.00 91.88 88 ALA A O 1
ATOM 631 N N . ASP A 1 89 ? -15.153 8.622 -1.521 1.00 93.62 89 ASP A N 1
ATOM 632 C CA . ASP A 1 89 ? -15.596 7.272 -1.163 1.00 93.62 89 ASP A CA 1
ATOM 633 C C . ASP A 1 89 ? -14.651 6.618 -0.150 1.00 93.62 89 ASP A C 1
ATOM 635 O O . ASP A 1 89 ? -15.097 5.994 0.813 1.00 93.62 89 ASP A O 1
ATOM 639 N N . PHE A 1 90 ? -13.337 6.810 -0.298 1.00 91.56 90 PHE A N 1
ATOM 640 C CA . PHE A 1 90 ? -12.366 6.321 0.684 1.00 91.56 90 PHE A CA 1
ATOM 641 C C . PHE A 1 90 ? -12.487 7.029 2.034 1.00 91.56 90 PHE A C 1
ATOM 643 O O . PHE A 1 90 ? -12.313 6.393 3.075 1.00 91.56 90 PHE A O 1
ATOM 650 N N . THR A 1 91 ? -12.818 8.321 2.041 1.00 90.62 91 THR A N 1
ATOM 651 C CA . THR A 1 91 ? -13.086 9.063 3.281 1.00 90.62 91 THR A CA 1
ATOM 652 C C . THR A 1 91 ? -14.319 8.504 3.995 1.00 90.62 91 THR A C 1
ATOM 654 O O . THR A 1 91 ? -14.280 8.257 5.204 1.00 90.62 91 THR A O 1
ATOM 657 N N . GLU A 1 92 ? -15.390 8.229 3.251 1.00 91.88 92 GLU A N 1
ATOM 658 C CA . GLU A 1 92 ? -16.605 7.614 3.791 1.00 91.88 92 GLU A CA 1
ATOM 659 C C . GLU A 1 92 ? -16.352 6.183 4.289 1.00 91.88 92 GLU A C 1
ATOM 661 O O . GLU A 1 92 ? -16.786 5.822 5.385 1.00 91.88 92 GLU A O 1
ATOM 666 N N . LEU A 1 93 ? -15.572 5.384 3.555 1.00 90.81 93 LEU A N 1
ATOM 667 C CA . LEU A 1 93 ? -15.152 4.055 3.999 1.00 90.81 93 LEU A CA 1
ATOM 668 C C . LEU A 1 93 ? -14.415 4.126 5.342 1.00 90.81 93 LEU A C 1
ATOM 670 O O . LEU A 1 93 ? -14.733 3.376 6.265 1.00 90.81 93 LEU A O 1
ATOM 674 N N . ARG A 1 94 ? -13.462 5.053 5.490 1.00 91.62 94 ARG A N 1
ATOM 675 C CA . ARG A 1 94 ? -12.723 5.246 6.749 1.00 91.62 94 ARG A CA 1
ATOM 676 C C . ARG A 1 94 ? -13.656 5.573 7.903 1.00 91.62 94 ARG A C 1
ATOM 678 O O . ARG A 1 94 ? -13.526 4.976 8.973 1.00 91.62 94 ARG A O 1
ATOM 685 N N . ARG A 1 95 ? -14.643 6.441 7.671 1.00 91.25 95 ARG A N 1
ATOM 686 C CA . ARG A 1 95 ? -15.678 6.769 8.657 1.00 91.25 95 ARG A CA 1
ATOM 687 C C . ARG A 1 95 ? -16.476 5.530 9.070 1.00 91.25 95 ARG A C 1
ATOM 689 O O . ARG A 1 95 ? -16.614 5.270 10.261 1.00 91.25 95 ARG A O 1
ATOM 696 N N . GLN A 1 96 ? -16.931 4.721 8.113 1.00 91.00 96 GLN A N 1
ATOM 697 C CA . GLN A 1 96 ? -17.657 3.468 8.382 1.00 91.00 96 GLN A CA 1
ATOM 698 C C . GLN A 1 96 ? -16.803 2.418 9.109 1.00 91.00 96 GLN A C 1
ATOM 700 O O . GLN A 1 96 ? -17.324 1.571 9.840 1.00 91.00 96 GLN A O 1
ATOM 705 N N . LEU A 1 97 ? -15.485 2.449 8.914 1.00 89.06 97 LEU A N 1
ATOM 706 C CA . LEU A 1 97 ? -14.518 1.592 9.596 1.00 89.06 97 LEU A CA 1
ATOM 707 C C . LEU A 1 97 ? -14.038 2.157 10.944 1.00 89.06 97 LEU A C 1
ATOM 709 O O . LEU A 1 97 ? -13.209 1.519 11.590 1.00 89.06 97 LEU A O 1
ATOM 713 N N . ASN A 1 98 ? -14.555 3.304 11.400 1.00 90.94 98 ASN A N 1
ATOM 714 C CA . ASN A 1 98 ? -14.071 4.012 12.592 1.00 90.94 98 ASN A CA 1
ATOM 715 C C . ASN A 1 98 ? -12.553 4.263 12.539 1.00 90.94 98 ASN A C 1
ATOM 717 O O . ASN A 1 98 ? -11.829 3.981 13.494 1.00 90.94 98 ASN A O 1
ATOM 721 N N . ARG A 1 99 ? -12.057 4.728 11.389 1.00 88.75 99 ARG A N 1
ATOM 722 C CA . ARG A 1 99 ? -10.645 5.060 11.160 1.00 88.75 99 ARG A CA 1
ATOM 723 C C . ARG A 1 99 ? -10.446 6.579 11.127 1.00 88.75 99 ARG A C 1
ATOM 725 O O . ARG A 1 99 ? -11.319 7.283 10.619 1.00 88.75 99 ARG A O 1
ATOM 732 N N . PRO A 1 100 ? -9.301 7.102 11.613 1.00 85.81 100 PRO A N 1
ATOM 733 C CA . PRO A 1 100 ? -8.960 8.521 11.469 1.00 85.81 100 PRO A CA 1
ATOM 734 C C . PRO A 1 100 ? -8.953 8.942 9.997 1.00 85.81 100 PRO A C 1
ATOM 736 O O . PRO A 1 100 ? -8.666 8.110 9.146 1.00 85.81 100 PRO A O 1
ATOM 739 N N . ILE A 1 101 ? -9.183 10.215 9.665 1.00 81.94 101 ILE A N 1
ATOM 740 C CA . ILE A 1 101 ? -9.241 10.680 8.260 1.00 81.94 101 ILE A CA 1
ATOM 741 C C . ILE A 1 101 ? -7.979 10.298 7.472 1.00 81.94 101 ILE A C 1
ATOM 743 O O . ILE A 1 101 ? -8.081 9.853 6.333 1.00 81.94 101 ILE A O 1
ATOM 747 N N . GLN A 1 102 ? -6.802 10.376 8.096 1.00 81.31 102 GLN A N 1
ATOM 748 C CA . GLN A 1 102 ? -5.549 9.915 7.500 1.00 81.31 102 GLN A CA 1
ATOM 749 C C . GLN A 1 102 ? -4.990 8.703 8.257 1.00 81.31 102 GLN A C 1
ATOM 751 O O . GLN A 1 102 ? -5.025 8.692 9.489 1.00 81.31 102 GLN A O 1
ATOM 756 N N . PRO A 1 103 ? -4.469 7.681 7.556 1.00 86.44 103 PRO A N 1
ATOM 757 C CA . PRO A 1 103 ? -3.770 6.577 8.201 1.00 86.44 103 PRO A CA 1
ATOM 758 C C . PRO A 1 103 ? -2.436 7.051 8.785 1.00 86.44 103 PRO A C 1
ATOM 760 O O . PRO A 1 103 ? -1.774 7.929 8.222 1.00 86.44 103 PRO A O 1
ATOM 763 N N . LEU A 1 104 ? -2.013 6.437 9.892 1.00 89.06 104 LEU A N 1
ATOM 764 C CA . LEU A 1 104 ? -0.689 6.689 10.457 1.00 89.06 104 LEU A CA 1
ATOM 765 C C . LEU A 1 104 ? 0.379 6.158 9.493 1.00 89.06 104 LEU A C 1
ATOM 767 O O . LEU A 1 104 ? 0.441 4.959 9.234 1.00 89.06 104 LEU A O 1
ATOM 771 N N . LEU A 1 105 ? 1.231 7.033 8.960 1.00 86.94 105 LEU A N 1
ATOM 772 C CA . LEU A 1 105 ? 2.372 6.612 8.148 1.00 86.94 105 LEU A CA 1
ATOM 773 C C . LEU A 1 105 ? 3.555 6.282 9.062 1.00 86.94 105 LEU A C 1
ATOM 775 O O . LEU A 1 105 ? 4.050 7.157 9.768 1.00 86.94 105 LEU A O 1
ATOM 779 N N . VAL A 1 106 ? 4.019 5.037 9.012 1.00 88.12 106 VAL A N 1
ATOM 780 C CA . VAL A 1 106 ? 5.129 4.523 9.818 1.00 88.12 106 VAL A CA 1
ATOM 781 C C . VAL A 1 106 ? 6.295 4.180 8.898 1.00 88.12 106 VAL A C 1
ATOM 783 O O . VAL A 1 106 ? 6.187 3.303 8.042 1.00 88.12 106 VAL A O 1
ATOM 786 N N . ALA A 1 107 ? 7.421 4.866 9.079 1.00 85.81 107 ALA A N 1
ATOM 787 C CA . ALA A 1 107 ? 8.672 4.523 8.417 1.00 85.81 107 ALA A CA 1
ATOM 788 C C . ALA A 1 107 ? 9.407 3.452 9.232 1.00 85.81 107 ALA A C 1
ATOM 790 O O . ALA A 1 107 ? 9.638 3.636 10.426 1.00 85.81 107 ALA A O 1
ATOM 791 N N . VAL A 1 108 ? 9.780 2.350 8.589 1.00 86.75 108 VAL A N 1
ATOM 792 C CA . VAL A 1 108 ? 10.522 1.250 9.213 1.00 86.75 108 VAL A CA 1
ATOM 793 C C . VAL A 1 108 ? 11.937 1.231 8.654 1.00 86.75 108 VAL A C 1
ATOM 795 O O . VAL A 1 108 ? 12.127 1.145 7.441 1.00 86.75 108 VAL A O 1
ATOM 798 N N . ASP A 1 109 ? 12.928 1.305 9.535 1.00 84.38 109 ASP A N 1
ATOM 799 C CA . ASP A 1 109 ? 14.341 1.175 9.186 1.00 84.38 109 ASP A CA 1
ATOM 800 C C . ASP A 1 109 ? 14.905 -0.125 9.775 1.00 84.38 109 ASP A C 1
ATOM 802 O O . ASP A 1 109 ? 14.571 -0.517 10.892 1.00 84.38 109 ASP A O 1
ATOM 806 N N . GLY A 1 110 ? 15.744 -0.802 8.994 1.00 78.75 110 GLY A N 1
ATOM 807 C CA . GLY A 1 110 ? 16.375 -2.073 9.340 1.00 78.75 110 GLY A CA 1
ATOM 808 C C . GLY A 1 110 ? 17.730 -1.925 10.029 1.00 78.75 110 GLY A C 1
ATOM 809 O O . GLY A 1 110 ? 18.405 -2.935 10.234 1.00 78.75 110 GLY A O 1
ATOM 810 N N . ARG A 1 111 ? 18.166 -0.701 10.371 1.00 72.50 111 ARG A N 1
ATOM 811 C CA . ARG A 1 111 ? 19.419 -0.482 11.110 1.00 72.50 111 ARG A CA 1
ATOM 812 C C . ARG A 1 111 ? 19.389 -1.251 12.431 1.00 72.50 111 ARG A C 1
ATOM 814 O O . ARG A 1 111 ? 18.733 -0.845 13.390 1.00 72.50 111 ARG A O 1
ATOM 821 N N . ARG A 1 112 ? 20.137 -2.357 12.492 1.00 56.00 112 ARG A N 1
ATOM 822 C CA . ARG A 1 112 ? 20.481 -2.997 13.762 1.00 56.00 112 ARG A CA 1
ATOM 823 C C . ARG A 1 112 ? 21.249 -1.969 14.587 1.00 56.00 112 ARG A C 1
ATOM 825 O O . ARG A 1 112 ? 22.263 -1.449 14.127 1.00 56.00 112 ARG A O 1
ATOM 832 N N . ARG A 1 113 ? 20.754 -1.649 15.783 1.00 52.25 113 A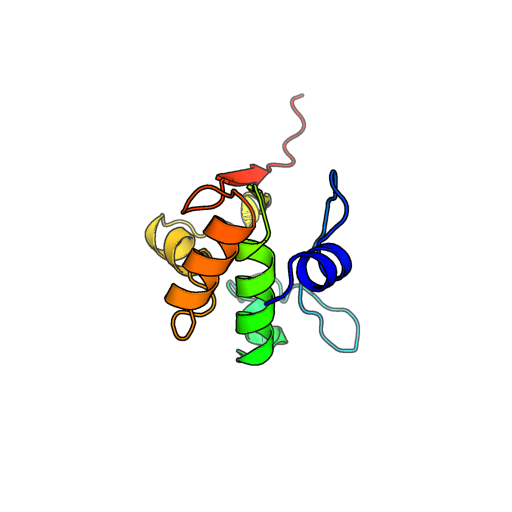RG A N 1
ATOM 833 C CA . ARG A 1 113 ? 21.568 -0.943 16.773 1.00 52.25 113 ARG A CA 1
ATOM 834 C C . ARG A 1 113 ? 22.650 -1.927 17.222 1.00 52.25 113 ARG A C 1
ATOM 836 O O . ARG A 1 113 ? 22.311 -2.952 17.808 1.00 52.25 113 ARG A O 1
ATOM 843 N N . HIS A 1 114 ? 23.892 -1.661 16.826 1.00 44.59 114 HIS A N 1
ATOM 844 C CA . HIS A 1 114 ? 25.081 -2.264 17.420 1.00 44.59 114 HIS A CA 1
ATOM 845 C C . HIS A 1 114 ? 25.403 -1.549 18.729 1.00 44.59 114 HIS A C 1
ATOM 847 O O . HIS A 1 114 ? 25.152 -0.321 18.785 1.00 44.59 114 HIS A O 1
#

Secondary structure (DSSP, 8-state):
--HHHHHHTSPPSS---------TT------TT-TTHHHHHTTT-HHHHHHHHHHHHH-SEEEEEGGGS-SSHHHHHHHH-S-GGGHHHHHHHHHHTT--SSPEEEEE------

InterPro domains:
  IPR002734 Bacterial bifunctional deaminase-reductase, C-terminal [PF01872] (18-70)
  IPR024072 Dihydrofolate reductase-like domain superfamily [G3DSA:3.40.430.10] (1-114)
  IPR024072 Dihydrof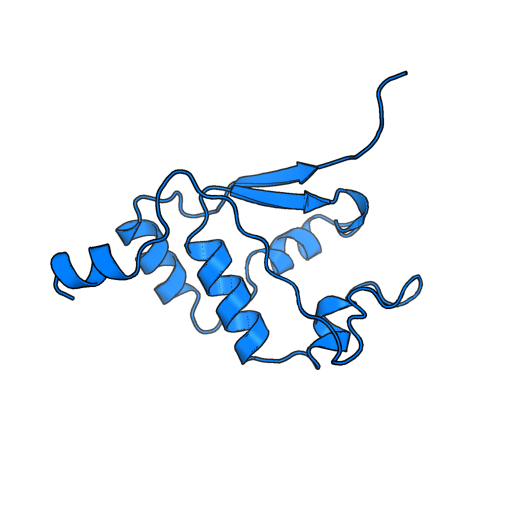olate reductase-like domain superfamily [SSF53597] (14-113)

Organism: NCBI:txid3127015

pLDDT: mean 81.63, std 14.34, range [44.59, 96.31]

Radius of gyration: 15.75 Å; chains: 1; bounding box: 52×30×34 Å